Protein AF-W2H9Z8-F1 (afdb_monomer_lite)

Organism: Phytophthora nicotianae (NCBI:txid4792)

pLDDT: mean 72.4, std 16.07, range [39.09, 95.81]

Sequence (72 aa):
MERQNDFARFKVRSSNNEVKLSKMFALVEDVKAKMHIREYSVSQTTLEQIFNSFASQQEEEQGAIRGVYQGA

Radius of gyration: 20.92 Å; chains: 1; bounding box: 43×48×50 Å

Secondary structure (DSSP, 8-state):
--------------SSS---HHHHHHHHHHHHTTTT-------PPPHHHHHHHHHHHHHHTTS---------

Foldseek 3Di:
DDPPPPDDDDDDDDPPPPDDPVVVVVVCVVCCVVVVPPDDDDDDCDVVNVVVVVVVVVVVVVPDPPDDPDDD

Structure (mmCIF, N/CA/C/O backbone):
data_AF-W2H9Z8-F1
#
_entry.id   AF-W2H9Z8-F1
#
loop_
_atom_site.group_PDB
_atom_site.id
_atom_site.type_symbol
_atom_site.label_atom_id
_atom_site.label_alt_id
_atom_site.label_comp_id
_atom_site.label_asym_id
_atom_site.label_entity_id
_atom_site.label_seq_id
_atom_site.pdbx_PDB_ins_code
_atom_site.Cartn_x
_atom_site.Cartn_y
_atom_site.Cartn_z
_atom_site.occupancy
_atom_site.B_iso_or_equiv
_atom_site.auth_seq_id
_atom_site.auth_comp_id
_atom_site.auth_asym_id
_atom_site.auth_atom_id
_atom_site.pdbx_PDB_model_num
ATOM 1 N N . MET A 1 1 ? 4.917 27.945 -12.557 1.00 42.16 1 MET A N 1
ATOM 2 C CA . MET A 1 1 ? 3.778 27.024 -12.748 1.00 42.16 1 MET A CA 1
ATOM 3 C C . MET A 1 1 ? 4.048 25.805 -11.876 1.00 42.16 1 MET A C 1
ATOM 5 O O . MET A 1 1 ? 4.710 24.876 -12.317 1.00 42.16 1 MET A O 1
ATOM 9 N N . GLU A 1 2 ? 3.689 25.881 -10.592 1.00 45.03 2 GLU A N 1
ATOM 10 C CA . GLU A 1 2 ? 3.880 24.779 -9.638 1.00 45.03 2 GLU A CA 1
ATOM 11 C C . GLU A 1 2 ? 2.957 23.616 -10.014 1.00 45.03 2 GLU A C 1
ATOM 13 O O . GLU A 1 2 ? 1.735 23.762 -10.032 1.00 45.03 2 GLU A O 1
ATOM 18 N N . ARG A 1 3 ? 3.531 22.454 -10.336 1.00 55.72 3 ARG A N 1
ATOM 19 C CA . ARG A 1 3 ? 2.762 21.222 -10.531 1.00 55.72 3 ARG A CA 1
ATOM 20 C C . ARG A 1 3 ? 2.425 20.635 -9.158 1.00 55.72 3 ARG A C 1
ATOM 22 O O . ARG A 1 3 ? 3.162 19.808 -8.647 1.00 55.72 3 ARG A O 1
ATOM 29 N N . GLN A 1 4 ? 1.323 21.075 -8.554 1.00 55.00 4 GLN A N 1
ATOM 30 C CA . GLN A 1 4 ? 0.859 20.589 -7.241 1.00 55.00 4 GLN A CA 1
ATOM 31 C C . GLN A 1 4 ? 0.111 19.234 -7.288 1.00 55.00 4 GLN A C 1
ATOM 33 O O . GLN A 1 4 ? -0.542 18.869 -6.318 1.00 55.00 4 GLN A O 1
ATOM 38 N N . ASN A 1 5 ? 0.175 18.465 -8.383 1.00 57.38 5 ASN A N 1
ATOM 39 C CA . ASN A 1 5 ? -0.673 17.275 -8.573 1.00 57.38 5 ASN A CA 1
ATOM 40 C C . ASN A 1 5 ? 0.095 16.032 -9.071 1.00 57.38 5 ASN A C 1
ATOM 42 O O . ASN A 1 5 ? -0.319 15.377 -10.022 1.00 57.38 5 ASN A O 1
ATOM 46 N N . ASP A 1 6 ? 1.221 15.700 -8.428 1.00 73.88 6 ASP A N 1
ATOM 47 C CA . ASP A 1 6 ? 2.031 14.510 -8.766 1.00 73.88 6 ASP A CA 1
ATOM 48 C C . ASP A 1 6 ? 1.669 13.249 -7.940 1.00 73.88 6 ASP A C 1
ATOM 50 O O . ASP A 1 6 ? 2.274 12.194 -8.131 1.00 73.88 6 ASP A O 1
ATOM 54 N N . PHE A 1 7 ? 0.676 13.311 -7.039 1.00 74.88 7 PHE A N 1
ATOM 55 C CA . PHE A 1 7 ? 0.315 12.194 -6.153 1.00 74.88 7 PHE A CA 1
ATOM 56 C C . PHE A 1 7 ? -1.147 11.762 -6.304 1.00 74.88 7 PHE A C 1
ATOM 58 O O . PHE A 1 7 ? -2.066 12.565 -6.166 1.00 74.88 7 PHE A O 1
ATOM 65 N N . ALA A 1 8 ? -1.366 10.460 -6.507 1.00 81.25 8 ALA A N 1
ATOM 66 C CA . ALA A 1 8 ? -2.687 9.836 -6.478 1.00 81.25 8 ALA A CA 1
ATOM 67 C C . ALA A 1 8 ? -2.812 8.911 -5.258 1.00 81.25 8 ALA A C 1
ATOM 69 O O . ALA A 1 8 ? -1.941 8.076 -5.009 1.00 81.25 8 ALA A O 1
ATOM 70 N N . ARG A 1 9 ? -3.909 9.039 -4.497 1.00 84.56 9 ARG A N 1
ATOM 71 C CA . ARG A 1 9 ? -4.197 8.196 -3.326 1.00 84.56 9 ARG A CA 1
ATOM 72 C C . ARG A 1 9 ? -5.426 7.333 -3.579 1.00 84.56 9 ARG A C 1
ATOM 74 O O . ARG A 1 9 ? -6.523 7.849 -3.764 1.00 84.56 9 ARG A O 1
ATOM 81 N N . PHE A 1 10 ? -5.252 6.019 -3.490 1.00 83.88 10 PHE A N 1
ATOM 82 C CA . PHE A 1 10 ? -6.334 5.048 -3.637 1.00 83.88 10 PHE A CA 1
ATOM 83 C C . PHE A 1 10 ? -6.574 4.312 -2.319 1.00 83.88 10 PHE A C 1
ATOM 85 O O . PHE A 1 10 ? -5.631 3.911 -1.638 1.00 83.88 10 PHE A O 1
ATOM 92 N N . LYS A 1 11 ? -7.846 4.127 -1.950 1.00 84.38 11 LYS A N 1
ATOM 93 C CA . LYS A 1 11 ? -8.249 3.316 -0.794 1.00 84.38 11 LYS A CA 1
ATOM 94 C C . LYS A 1 11 ? -8.971 2.073 -1.302 1.00 84.38 11 LYS A C 1
ATOM 96 O O . LYS A 1 11 ? -10.101 2.159 -1.773 1.00 84.38 11 LYS A O 1
ATOM 101 N N . VAL A 1 12 ? -8.313 0.923 -1.200 1.00 82.38 12 VAL A N 1
ATOM 102 C CA . VAL A 1 12 ? -8.890 -0.367 -1.592 1.00 82.38 12 VAL A CA 1
ATOM 103 C C . VAL A 1 12 ? -9.653 -0.943 -0.403 1.00 82.38 12 VAL A C 1
ATOM 105 O O . VAL A 1 12 ? -9.084 -1.107 0.675 1.00 82.38 12 VAL A O 1
ATOM 108 N N . ARG A 1 13 ? -10.942 -1.245 -0.581 1.00 78.75 13 ARG A N 1
ATOM 109 C CA . ARG A 1 13 ? -11.736 -1.973 0.419 1.00 78.75 13 ARG A CA 1
ATOM 110 C C . ARG A 1 13 ? -11.739 -3.460 0.073 1.00 78.75 13 ARG A C 1
ATOM 112 O O . ARG A 1 13 ? -11.969 -3.819 -1.076 1.00 78.75 13 ARG A O 1
ATOM 119 N N . SER A 1 14 ? -11.496 -4.313 1.062 1.00 72.25 14 SER A N 1
ATOM 120 C CA . SER A 1 14 ? -11.626 -5.769 0.943 1.00 72.25 14 SER A CA 1
ATOM 121 C C . SER A 1 14 ? -12.700 -6.235 1.912 1.00 72.25 14 SER A C 1
ATOM 123 O O . SER A 1 14 ? -12.682 -5.831 3.072 1.00 72.25 14 SER A O 1
ATOM 125 N N . SER A 1 15 ? -13.639 -7.053 1.441 1.00 69.31 15 SER A N 1
ATOM 126 C CA . SER A 1 15 ? -14.746 -7.567 2.253 1.00 69.31 15 SER A CA 1
ATOM 127 C C . SER A 1 15 ? -14.295 -8.586 3.306 1.00 69.31 15 SER A C 1
ATOM 129 O O . SER A 1 15 ? -14.914 -8.641 4.358 1.00 69.31 15 SER A O 1
ATOM 131 N N . ASN A 1 16 ? -13.198 -9.324 3.076 1.00 66.50 16 ASN A N 1
ATOM 132 C CA . ASN A 1 16 ? -12.791 -10.471 3.907 1.00 66.50 16 ASN A CA 1
ATOM 133 C C . ASN A 1 16 ? -11.287 -10.507 4.252 1.00 66.50 16 ASN A C 1
ATOM 135 O O . ASN A 1 16 ? -10.698 -11.578 4.376 1.00 66.50 16 ASN A O 1
ATOM 139 N N . ASN A 1 17 ? -10.629 -9.349 4.384 1.00 64.62 17 ASN A N 1
ATOM 140 C CA . ASN A 1 17 ? -9.190 -9.271 4.695 1.00 64.62 17 ASN A CA 1
ATOM 141 C C . ASN A 1 17 ? -8.279 -9.998 3.669 1.00 64.62 17 ASN A C 1
ATOM 143 O O . ASN A 1 17 ? -7.128 -10.331 3.954 1.00 64.62 17 ASN A O 1
ATOM 147 N N . GLU A 1 18 ? -8.786 -10.245 2.458 1.00 68.75 18 GLU A N 1
ATOM 148 C CA . GLU A 1 18 ? -8.067 -10.952 1.388 1.00 68.75 18 GLU A CA 1
ATOM 149 C C . GLU A 1 18 ? -6.972 -10.090 0.753 1.00 68.75 18 GLU A C 1
ATOM 151 O O . GLU A 1 18 ? -6.022 -10.596 0.146 1.00 68.75 18 GLU A O 1
ATOM 156 N N . VAL A 1 19 ? -7.085 -8.770 0.899 1.00 76.62 19 VAL A N 1
ATOM 157 C CA . VAL A 1 19 ? -6.078 -7.823 0.432 1.00 76.62 19 VAL A CA 1
ATOM 158 C C . VAL A 1 19 ? -4.968 -7.718 1.472 1.00 76.62 19 VAL A C 1
ATOM 160 O O . VAL A 1 19 ? -5.001 -6.895 2.382 1.00 76.62 19 VAL A O 1
ATOM 163 N N . LYS A 1 20 ? -3.962 -8.579 1.319 1.00 82.81 20 LYS A N 1
ATOM 164 C CA . LYS A 1 20 ? -2.716 -8.511 2.088 1.00 82.81 20 LYS A CA 1
ATOM 165 C C . LYS A 1 20 ? -1.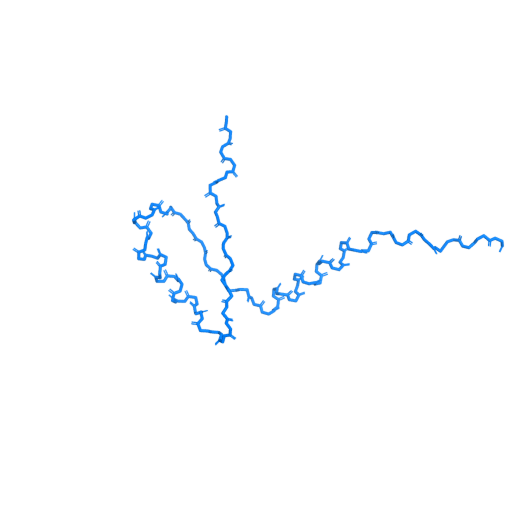789 -7.441 1.513 1.00 82.81 20 LYS A C 1
ATOM 167 O O . LYS A 1 20 ? -1.674 -7.310 0.292 1.00 82.81 20 LYS A O 1
ATOM 172 N N . LEU A 1 21 ? -1.049 -6.758 2.390 1.00 84.12 21 LEU A N 1
ATOM 173 C CA . LEU A 1 21 ? -0.007 -5.802 1.995 1.00 84.12 21 LEU A CA 1
ATOM 174 C C . LEU A 1 21 ? 1.014 -6.412 1.033 1.00 84.12 21 LEU A C 1
ATOM 176 O O . LEU A 1 21 ? 1.368 -5.780 0.046 1.00 84.12 21 LEU A O 1
ATOM 180 N N . SER A 1 22 ? 1.420 -7.662 1.266 1.00 85.19 22 SER A N 1
ATOM 181 C CA . SER A 1 22 ? 2.358 -8.379 0.395 1.00 85.19 22 SER A CA 1
ATOM 182 C C . SER A 1 22 ? 1.848 -8.522 -1.040 1.00 85.19 22 SER A C 1
ATOM 184 O O . SER A 1 22 ? 2.606 -8.323 -1.985 1.00 85.19 22 SER A O 1
ATOM 186 N N . LYS A 1 23 ? 0.552 -8.811 -1.215 1.00 87.38 23 LYS A N 1
ATOM 187 C CA . LYS A 1 23 ? -0.078 -8.920 -2.537 1.00 87.38 23 LYS A CA 1
ATOM 188 C C . LYS A 1 23 ? -0.132 -7.562 -3.236 1.00 87.38 23 LYS A C 1
ATOM 190 O O . LYS A 1 23 ? 0.147 -7.485 -4.426 1.00 87.38 23 LYS A O 1
ATOM 195 N N . MET A 1 24 ? -0.457 -6.498 -2.502 1.00 89.06 24 MET A N 1
ATOM 196 C CA . MET A 1 24 ? -0.489 -5.143 -3.058 1.00 89.06 24 MET A CA 1
ATOM 197 C C . MET A 1 24 ? 0.900 -4.639 -3.441 1.00 89.06 24 MET A C 1
ATOM 199 O O . MET A 1 24 ? 1.062 -4.082 -4.519 1.00 89.06 24 MET A O 1
ATOM 203 N N . PHE A 1 25 ? 1.906 -4.895 -2.606 1.00 90.44 25 PHE A N 1
ATOM 204 C CA . PHE A 1 25 ? 3.292 -4.561 -2.914 1.00 90.44 25 PHE A CA 1
ATOM 205 C C . PHE A 1 25 ? 3.767 -5.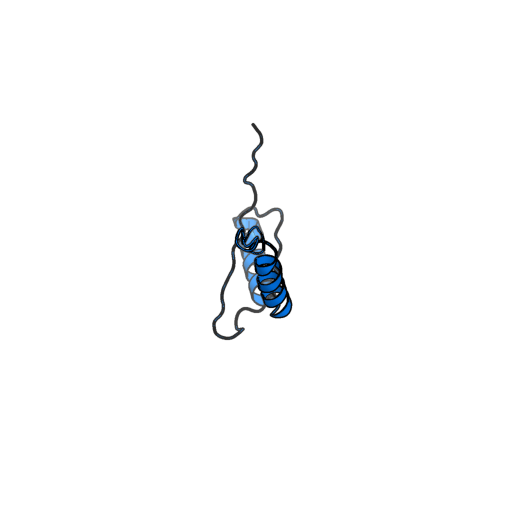264 -4.193 1.00 90.44 25 PHE A C 1
ATOM 207 O O . PHE A 1 25 ? 4.263 -4.608 -5.102 1.00 90.44 25 PHE A O 1
ATOM 214 N N . ALA A 1 26 ? 3.521 -6.575 -4.313 1.00 90.94 26 ALA A N 1
ATOM 215 C CA . ALA A 1 26 ? 3.882 -7.338 -5.508 1.00 90.94 26 ALA A CA 1
ATOM 216 C C . ALA A 1 26 ? 3.211 -6.800 -6.786 1.00 90.94 26 ALA A C 1
ATOM 218 O O . ALA A 1 26 ? 3.868 -6.676 -7.815 1.00 90.94 26 ALA A O 1
ATOM 219 N N . LEU A 1 27 ? 1.923 -6.439 -6.717 1.00 91.69 27 LEU A N 1
ATOM 220 C CA . LEU A 1 27 ? 1.198 -5.867 -7.857 1.00 91.69 27 LEU A CA 1
ATOM 221 C C . LEU A 1 27 ? 1.768 -4.515 -8.296 1.00 91.69 27 LEU A C 1
ATOM 223 O O . LEU A 1 27 ? 1.862 -4.258 -9.493 1.00 91.69 27 LEU A O 1
ATOM 227 N N . VAL A 1 28 ? 2.133 -3.647 -7.347 1.00 91.62 28 VAL A N 1
ATOM 228 C CA . VAL A 1 28 ? 2.704 -2.335 -7.679 1.00 91.62 28 VAL A CA 1
ATOM 229 C C . VAL A 1 28 ? 4.103 -2.486 -8.270 1.00 91.62 28 VAL A C 1
ATOM 231 O O . VAL A 1 28 ? 4.400 -1.821 -9.259 1.00 91.62 28 VAL A O 1
ATOM 234 N N . GLU A 1 29 ? 4.937 -3.379 -7.731 1.00 93.50 29 GLU A N 1
ATOM 235 C CA . GLU A 1 29 ? 6.274 -3.646 -8.280 1.00 93.50 29 GLU A CA 1
ATOM 236 C C . GLU A 1 29 ? 6.221 -4.178 -9.721 1.00 93.50 29 GLU A C 1
ATOM 238 O O . GLU A 1 29 ? 7.005 -3.724 -10.553 1.00 93.50 29 GLU A O 1
ATOM 243 N N . ASP A 1 30 ? 5.261 -5.050 -10.050 1.00 95.81 30 ASP A N 1
ATOM 244 C CA . ASP A 1 30 ? 5.097 -5.599 -11.408 1.00 95.81 30 ASP A CA 1
ATOM 245 C C . ASP A 1 30 ? 4.789 -4.512 -12.458 1.00 95.81 30 ASP A C 1
ATOM 247 O O . ASP A 1 30 ? 5.286 -4.540 -13.585 1.00 95.81 30 ASP A O 1
ATOM 251 N N . VAL A 1 31 ? 4.018 -3.488 -12.078 1.00 93.94 31 VAL A N 1
ATOM 252 C CA . VAL A 1 31 ? 3.634 -2.396 -12.990 1.00 93.94 31 VAL A CA 1
ATOM 253 C C . VAL A 1 31 ? 4.528 -1.160 -12.885 1.00 93.94 31 VAL A C 1
ATOM 255 O O . VAL A 1 31 ? 4.429 -0.270 -13.733 1.00 93.94 31 VAL A O 1
ATOM 258 N N . LYS A 1 32 ? 5.412 -1.087 -11.883 1.00 92.06 32 LYS A N 1
ATOM 259 C CA . LYS A 1 32 ? 6.212 0.101 -11.540 1.00 92.06 32 LYS A CA 1
ATOM 260 C C . LYS A 1 32 ? 7.008 0.646 -12.717 1.00 92.06 32 LYS A C 1
ATOM 262 O O . LYS A 1 32 ? 6.928 1.838 -13.012 1.00 92.06 32 LYS A O 1
ATOM 267 N N . ALA A 1 33 ? 7.740 -0.228 -13.407 1.00 90.62 33 ALA A N 1
ATOM 268 C CA . ALA A 1 33 ? 8.563 0.155 -14.552 1.00 90.62 33 ALA A CA 1
ATOM 269 C C . ALA A 1 33 ? 7.704 0.617 -15.737 1.00 90.62 33 ALA A C 1
ATOM 271 O O . ALA A 1 33 ? 8.002 1.635 -16.358 1.00 90.62 33 ALA A O 1
ATOM 272 N N . LYS A 1 34 ? 6.604 -0.097 -16.007 1.00 94.75 34 LYS A N 1
ATOM 273 C CA . LYS A 1 34 ? 5.677 0.197 -17.108 1.00 94.75 34 LYS A CA 1
ATOM 274 C C . LYS A 1 34 ? 4.932 1.519 -16.913 1.00 94.75 34 LYS A C 1
ATOM 276 O O . LYS A 1 34 ? 4.673 2.224 -17.880 1.00 94.75 34 LYS A O 1
ATOM 281 N N . MET A 1 35 ? 4.573 1.833 -15.672 1.00 89.56 35 MET A N 1
ATOM 282 C CA . MET A 1 35 ? 3.836 3.045 -15.304 1.00 89.56 35 MET A CA 1
ATOM 283 C C . MET A 1 35 ? 4.757 4.211 -14.918 1.00 89.56 35 MET A C 1
ATOM 285 O O . MET A 1 35 ? 4.264 5.274 -14.551 1.00 89.56 35 MET A O 1
ATOM 289 N N . HIS A 1 36 ? 6.081 4.025 -14.975 1.00 89.56 36 HIS A N 1
ATOM 290 C CA . HIS A 1 36 ? 7.081 5.016 -14.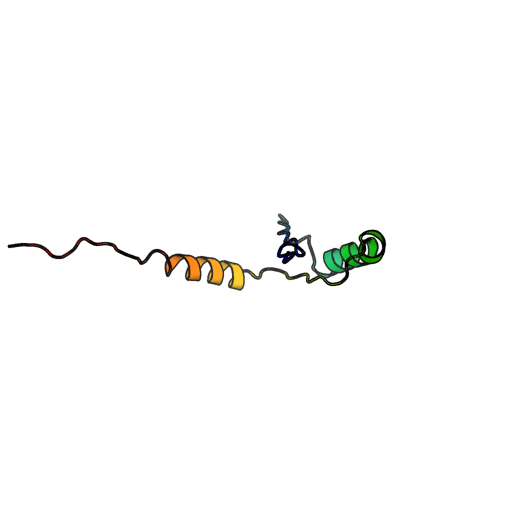566 1.00 89.56 36 HIS A CA 1
ATOM 291 C C . HIS A 1 36 ? 6.862 5.575 -13.146 1.00 89.56 36 HIS A C 1
ATOM 293 O O . HIS A 1 36 ? 7.084 6.759 -12.885 1.00 89.56 36 HIS A O 1
ATOM 299 N N . ILE A 1 37 ? 6.442 4.718 -12.210 1.00 88.75 37 ILE A N 1
ATOM 300 C CA . ILE A 1 37 ? 6.223 5.112 -10.814 1.00 88.75 37 ILE A CA 1
ATOM 301 C C . ILE A 1 37 ? 7.587 5.312 -10.145 1.00 88.75 37 ILE A C 1
ATOM 303 O O . ILE A 1 37 ? 8.351 4.361 -9.976 1.00 88.75 37 ILE A O 1
ATOM 307 N N . ARG A 1 38 ? 7.887 6.555 -9.752 1.00 87.31 38 ARG A N 1
ATOM 308 C CA . ARG A 1 38 ? 9.122 6.897 -9.027 1.00 87.31 38 ARG A CA 1
ATOM 309 C C . ARG A 1 38 ? 9.079 6.438 -7.577 1.00 87.31 38 ARG A C 1
ATOM 311 O O . ARG A 1 38 ? 9.990 5.756 -7.122 1.00 87.31 38 ARG A O 1
ATOM 318 N N . GLU A 1 39 ? 8.009 6.790 -6.878 1.00 86.38 39 GLU A N 1
ATOM 319 C CA . GLU A 1 39 ? 7.837 6.526 -5.454 1.00 86.38 39 GLU A CA 1
ATOM 320 C C . GLU A 1 39 ? 6.386 6.149 -5.173 1.00 86.38 39 GLU A C 1
ATOM 322 O O . GLU A 1 39 ? 5.460 6.676 -5.792 1.00 86.38 39 GLU A O 1
ATOM 327 N N . TYR A 1 40 ? 6.186 5.217 -4.246 1.00 90.00 40 TYR A N 1
ATOM 328 C CA . TYR A 1 40 ? 4.865 4.842 -3.761 1.00 90.00 40 TYR A CA 1
ATOM 329 C C . TYR A 1 40 ? 4.956 4.352 -2.317 1.00 90.00 40 TYR A C 1
ATOM 331 O O . TYR A 1 40 ? 6.013 3.935 -1.844 1.00 90.00 40 TYR A O 1
ATOM 339 N N . SER A 1 41 ? 3.823 4.378 -1.621 1.00 87.44 41 SER A N 1
ATOM 340 C CA . SER A 1 41 ? 3.669 3.755 -0.310 1.00 87.44 41 SER A CA 1
ATOM 341 C C . SER A 1 41 ? 2.391 2.924 -0.289 1.00 87.44 41 SER A C 1
ATOM 343 O O . SER A 1 41 ? 1.382 3.295 -0.891 1.00 87.44 41 SER A O 1
ATOM 345 N N . VAL A 1 42 ? 2.437 1.785 0.399 1.00 87.31 42 VAL A N 1
ATOM 346 C CA . VAL A 1 42 ? 1.266 0.942 0.648 1.00 87.31 42 VAL A CA 1
ATOM 347 C C . VAL A 1 42 ? 1.133 0.791 2.153 1.00 87.31 42 VAL A C 1
ATOM 349 O O . VAL A 1 42 ? 2.060 0.337 2.819 1.00 87.31 42 VAL A O 1
ATOM 352 N N . SER A 1 43 ? -0.017 1.176 2.693 1.00 84.12 43 SER A N 1
ATOM 353 C CA . SER A 1 43 ? -0.325 1.046 4.113 1.00 84.12 43 SER A CA 1
ATOM 354 C C . SER A 1 43 ? -1.678 0.377 4.303 1.00 84.12 43 SER A C 1
ATOM 356 O O . SER A 1 43 ? -2.608 0.558 3.515 1.00 84.12 43 SER A O 1
ATOM 358 N N . GLN A 1 44 ? -1.776 -0.435 5.352 1.00 83.00 44 GLN A N 1
ATOM 359 C CA . GLN A 1 44 ? -3.033 -1.019 5.785 1.00 83.00 44 GLN A CA 1
ATOM 360 C C . GLN A 1 44 ? -3.565 -0.130 6.895 1.00 83.00 44 GLN A C 1
ATOM 362 O O . GLN A 1 44 ? -2.893 0.070 7.903 1.00 83.00 44 GLN A O 1
ATOM 367 N N . THR A 1 45 ? -4.758 0.426 6.706 1.00 71.31 45 THR A N 1
ATOM 368 C CA . THR A 1 45 ? -5.410 1.178 7.775 1.00 71.31 45 THR A CA 1
ATOM 369 C C . THR A 1 45 ? -5.813 0.190 8.862 1.00 71.31 45 THR A C 1
ATOM 371 O O . THR A 1 45 ? -6.591 -0.732 8.605 1.00 71.31 45 THR A O 1
ATOM 374 N N . THR A 1 46 ? -5.248 0.340 10.056 1.00 71.56 46 THR A N 1
ATOM 375 C CA . THR A 1 46 ? -5.636 -0.481 11.206 1.00 71.56 46 THR A CA 1
ATOM 376 C C . THR A 1 46 ? -7.012 -0.050 11.703 1.00 71.56 46 THR A C 1
ATOM 378 O O . THR A 1 46 ? -7.444 1.082 11.469 1.00 71.56 46 THR A O 1
ATOM 381 N N . LEU A 1 47 ? -7.708 -0.940 12.417 1.00 66.38 47 LEU A N 1
ATOM 382 C CA . LEU A 1 47 ? -8.947 -0.566 13.103 1.00 66.38 47 LEU A CA 1
ATOM 383 C C . LEU A 1 47 ? -8.712 0.630 14.031 1.00 66.38 47 LEU A C 1
ATOM 385 O O . LEU A 1 47 ? -9.519 1.545 14.047 1.00 6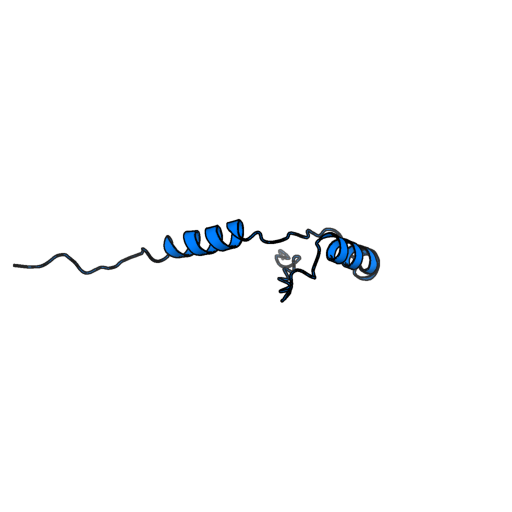6.38 47 LEU A O 1
ATOM 389 N N . GLU A 1 48 ? -7.572 0.676 14.713 1.00 72.50 48 GLU A N 1
ATOM 390 C CA . GLU A 1 48 ? -7.165 1.804 15.553 1.00 72.50 48 GLU A CA 1
ATOM 391 C C . GLU A 1 48 ? -7.072 3.125 14.775 1.00 72.50 48 GLU A C 1
ATOM 393 O O . GLU A 1 48 ? -7.577 4.139 15.235 1.00 72.50 48 GLU A O 1
ATOM 398 N N . GLN A 1 49 ? -6.523 3.131 13.556 1.00 66.75 49 GLN A N 1
ATOM 399 C CA . GLN A 1 49 ? -6.516 4.334 12.714 1.00 66.75 49 GLN A CA 1
ATOM 400 C C . GLN A 1 49 ? -7.913 4.726 12.215 1.00 66.75 49 GLN A C 1
ATOM 402 O O . GLN A 1 49 ? -8.176 5.910 12.014 1.00 66.75 49 GLN A O 1
ATOM 407 N N . ILE A 1 50 ? -8.816 3.760 12.025 1.00 71.12 50 ILE A N 1
ATOM 408 C CA . ILE A 1 50 ? -10.230 4.034 11.739 1.00 71.12 50 ILE A CA 1
ATOM 409 C C . ILE A 1 50 ? -10.884 4.682 12.966 1.00 71.12 50 ILE A C 1
ATOM 411 O O . ILE A 1 50 ? -11.499 5.734 12.827 1.00 71.12 50 ILE A O 1
ATOM 415 N N . PHE A 1 51 ? -10.689 4.112 14.158 1.00 74.31 51 PHE A N 1
ATOM 416 C CA . PHE A 1 51 ? -11.174 4.669 15.423 1.00 74.31 51 PHE A CA 1
ATOM 417 C C . PHE A 1 51 ? -10.623 6.076 15.684 1.00 74.31 51 P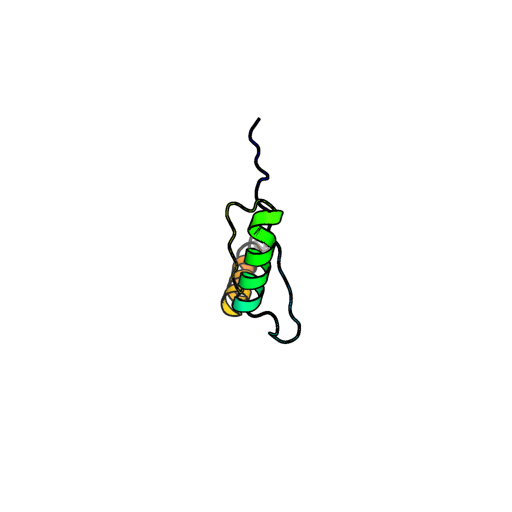HE A C 1
ATOM 419 O O . PHE A 1 51 ? -11.406 6.979 15.961 1.00 74.31 51 PHE A O 1
ATOM 426 N N . ASN A 1 52 ? -9.320 6.299 15.503 1.00 72.00 52 ASN A N 1
ATOM 427 C CA . ASN A 1 52 ? -8.696 7.615 15.664 1.00 72.00 52 ASN A CA 1
ATOM 428 C C . ASN A 1 52 ? -9.215 8.623 14.634 1.00 72.00 52 ASN A C 1
ATOM 430 O O . ASN A 1 52 ? -9.446 9.773 14.984 1.00 72.00 52 ASN A O 1
ATOM 434 N N . SER A 1 53 ? -9.455 8.201 13.388 1.00 70.88 53 SER A N 1
ATOM 435 C CA . SER A 1 53 ? -10.061 9.068 12.371 1.00 70.88 53 SER A CA 1
ATOM 436 C C . SER A 1 53 ? -11.517 9.422 12.688 1.00 70.88 53 SER A C 1
ATOM 438 O O . SER A 1 53 ? -11.962 10.496 12.296 1.00 70.88 53 SER A O 1
ATOM 440 N N . PHE A 1 54 ? -12.269 8.532 13.342 1.00 74.62 54 PHE A N 1
ATOM 441 C CA . PHE A 1 54 ? -13.620 8.835 13.821 1.00 74.62 54 PHE A CA 1
ATOM 442 C C . PHE A 1 54 ? -13.587 9.770 15.036 1.00 74.62 54 PHE A C 1
ATOM 444 O O . PHE A 1 54 ? -14.378 10.704 15.096 1.00 74.62 54 PHE A O 1
ATOM 451 N N . ALA A 1 55 ? -12.655 9.561 15.968 1.00 75.00 55 ALA A N 1
ATOM 452 C CA . ALA A 1 55 ? -12.481 10.420 17.137 1.00 75.00 55 ALA A CA 1
ATOM 453 C C . ALA A 1 55 ? -12.037 11.840 16.745 1.00 75.00 55 ALA A C 1
ATOM 455 O O . ALA A 1 55 ? -12.614 12.812 17.222 1.00 75.00 55 ALA A O 1
ATOM 456 N N . SER A 1 56 ? -11.094 11.974 15.806 1.00 69.44 56 SER A N 1
ATOM 457 C CA . SER A 1 56 ? -10.619 13.283 15.335 1.00 69.44 56 SER A CA 1
ATOM 458 C C . SER A 1 56 ? -11.682 14.074 14.564 1.00 69.44 56 SER A C 1
ATOM 460 O O . SER A 1 56 ? -11.604 15.293 14.498 1.00 69.44 56 SER A O 1
ATOM 462 N N . GLN A 1 57 ? -12.680 13.404 13.976 1.00 63.03 57 GLN A N 1
ATOM 463 C CA . GLN A 1 57 ? -13.824 14.069 13.337 1.00 63.03 57 GLN A CA 1
ATOM 464 C C . GLN A 1 57 ? -14.846 14.601 14.356 1.00 63.03 57 GLN A C 1
ATOM 466 O O . GLN A 1 57 ? -15.567 15.542 14.047 1.00 63.03 57 GLN A O 1
ATOM 471 N N . GLN A 1 58 ? -14.898 14.049 15.575 1.00 55.12 58 GLN A N 1
ATOM 472 C CA . GLN A 1 58 ? -15.805 14.530 16.628 1.00 55.12 58 GLN A CA 1
ATOM 473 C C . GLN A 1 58 ? -15.303 15.808 17.313 1.00 55.12 58 GLN A C 1
ATOM 475 O O . GLN A 1 58 ? -16.110 16.575 17.833 1.00 55.12 58 GLN A O 1
ATOM 480 N N . GLU A 1 59 ? -13.995 16.068 17.302 1.00 54.78 59 GLU A N 1
ATOM 481 C CA . GLU A 1 59 ? -13.424 17.303 17.858 1.00 54.78 5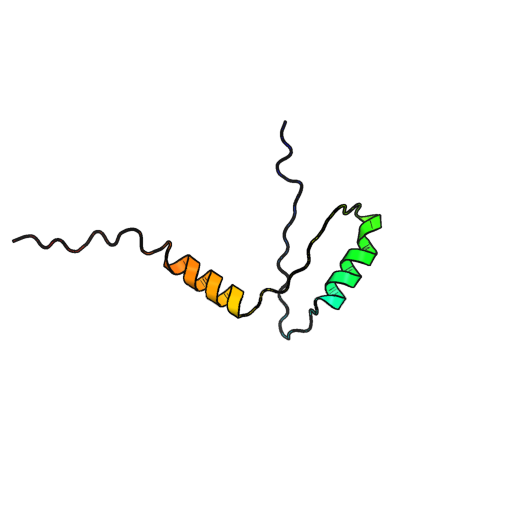9 GLU A CA 1
ATOM 482 C C . GLU A 1 59 ? -13.651 18.520 16.936 1.00 54.78 59 GLU A C 1
ATOM 484 O O . GLU A 1 59 ? -13.788 19.638 17.431 1.00 54.78 59 GLU A O 1
ATOM 489 N N . GLU A 1 60 ? -13.793 18.323 15.616 1.00 51.38 60 GLU A N 1
ATOM 490 C CA . GLU A 1 60 ? -14.141 19.396 14.662 1.00 51.38 60 GLU A CA 1
ATOM 491 C C . GLU A 1 60 ? -15.636 19.791 14.692 1.00 51.38 60 GLU A C 1
ATOM 493 O O . GLU A 1 60 ? -15.973 20.916 14.320 1.00 51.38 60 GLU A O 1
ATOM 498 N N . GLU A 1 61 ? -16.535 18.942 15.209 1.00 49.09 61 GLU A N 1
ATOM 499 C CA . GLU A 1 61 ? -17.972 19.250 15.375 1.00 49.09 61 GLU A CA 1
ATOM 500 C C . GLU A 1 61 ? -18.349 19.827 16.758 1.00 49.09 61 GLU A C 1
ATOM 502 O O . GLU A 1 61 ? -19.528 20.045 17.035 1.00 49.09 61 GLU A O 1
ATOM 507 N N . GLN A 1 62 ? -17.386 20.161 17.628 1.00 49.47 62 GLN A N 1
ATOM 508 C CA . GLN A 1 62 ? -17.670 20.941 18.854 1.00 49.47 62 GLN A CA 1
ATOM 509 C C . GLN A 1 62 ? -17.564 22.465 18.650 1.00 49.47 62 GLN A C 1
ATOM 511 O O . GLN A 1 62 ? -17.597 23.250 19.602 1.00 49.47 62 GLN A O 1
ATOM 516 N N . GLY A 1 63 ? -17.504 22.914 17.395 1.00 51.53 63 GLY A N 1
ATOM 517 C CA . GLY A 1 63 ? -17.659 24.312 17.009 1.00 51.53 63 GLY A CA 1
ATOM 518 C C . GLY A 1 63 ? -19.119 24.777 17.047 1.00 51.53 63 GLY A C 1
ATOM 519 O O . GLY A 1 63 ? -19.809 24.748 16.037 1.00 51.53 63 GLY A O 1
ATOM 520 N N . ALA A 1 64 ? -19.530 25.308 18.202 1.00 47.69 64 ALA A N 1
ATOM 521 C CA . ALA A 1 64 ? -20.697 26.174 18.426 1.00 47.69 64 ALA A CA 1
ATOM 522 C C . ALA A 1 64 ? -22.098 25.528 18.481 1.00 47.69 64 ALA A C 1
ATOM 524 O O . ALA A 1 64 ? -22.939 25.752 17.613 1.00 47.69 64 ALA A O 1
ATOM 525 N N . ILE A 1 65 ? -22.459 24.972 19.643 1.00 46.22 65 ILE A N 1
ATOM 526 C CA . ILE A 1 65 ? -23.836 25.145 20.140 1.00 46.22 65 ILE A CA 1
ATOM 527 C C . ILE A 1 65 ? -23.891 26.492 20.876 1.00 46.22 65 ILE A C 1
ATOM 529 O O . ILE A 1 65 ? -23.789 26.587 22.098 1.00 46.22 65 ILE A O 1
ATOM 533 N N . ARG A 1 66 ? -24.017 27.576 20.097 1.00 52.00 66 ARG A N 1
ATOM 534 C CA . ARG A 1 66 ? -24.498 28.881 20.581 1.00 52.00 66 ARG A CA 1
ATOM 535 C C . ARG A 1 66 ? -25.943 28.690 21.042 1.00 52.00 66 ARG A C 1
ATOM 537 O O . ARG A 1 66 ? -26.860 28.802 20.235 1.00 52.00 66 ARG A O 1
ATOM 544 N N . GLY A 1 67 ? -26.155 28.362 22.312 1.00 54.12 67 GLY A N 1
ATOM 545 C CA . GLY A 1 67 ? -27.518 28.075 22.747 1.00 54.12 67 GLY A CA 1
ATOM 546 C C . GLY A 1 67 ? -27.763 27.881 24.231 1.00 54.12 67 GLY A C 1
ATOM 547 O O . GLY A 1 67 ? -28.761 27.255 24.543 1.00 54.12 67 GLY A O 1
ATOM 548 N N . VAL A 1 68 ? -26.925 28.378 25.148 1.00 55.50 68 VAL A N 1
ATOM 549 C CA . VAL A 1 68 ? -27.307 28.430 26.573 1.00 55.50 68 VAL A CA 1
ATOM 550 C C . VAL A 1 68 ? -26.684 29.644 27.275 1.00 55.50 68 VAL A C 1
ATOM 552 O O . VAL A 1 68 ? -25.797 29.522 28.107 1.00 55.50 68 VAL A O 1
ATOM 555 N N . TYR A 1 69 ? -27.159 30.843 26.945 1.00 47.72 69 TYR A N 1
ATOM 556 C CA . TYR A 1 69 ? -27.239 31.914 27.942 1.00 47.72 69 TYR A CA 1
ATOM 557 C C . TYR A 1 69 ? -28.704 32.311 28.017 1.00 47.72 69 TYR A C 1
ATOM 559 O O . TYR A 1 69 ? -29.229 33.027 27.167 1.00 47.72 69 TYR A O 1
ATOM 567 N N . GLN A 1 70 ? -29.374 31.705 28.991 1.00 43.22 70 GLN A N 1
ATOM 568 C CA . GLN A 1 70 ? -30.746 31.988 29.359 1.00 43.22 70 GLN A CA 1
ATOM 569 C C . GLN A 1 70 ? -30.809 33.430 29.868 1.00 43.22 70 GLN A C 1
ATOM 571 O O . GLN A 1 70 ? -30.078 33.806 30.781 1.00 43.22 70 GLN A O 1
ATOM 576 N N . GLY A 1 71 ? -31.630 34.243 29.206 1.00 52.06 71 GLY A N 1
ATOM 577 C CA . GLY A 1 71 ? -32.076 35.516 29.746 1.00 52.06 71 GLY A CA 1
ATOM 578 C C . GLY A 1 71 ? -33.137 35.315 30.829 1.00 52.06 71 GLY A C 1
ATOM 579 O O . GLY A 1 71 ? -33.827 34.293 30.829 1.00 52.06 71 GLY A O 1
ATOM 580 N N . ALA A 1 72 ? -33.273 36.374 31.633 1.00 39.09 72 ALA A N 1
ATOM 581 C CA . ALA A 1 72 ? -34.160 36.602 32.780 1.00 39.09 72 ALA A CA 1
ATOM 582 C C . ALA A 1 72 ? -33.648 36.079 34.130 1.00 39.09 72 ALA A C 1
ATOM 584 O O . ALA A 1 72 ? -33.653 34.851 34.355 1.00 39.09 72 ALA A O 1
#